Protein AF-A0A1Q6R1D1-F1 (afdb_monomer)

Organism: NCBI:txid626940

Solvent-accessible surface area (backbone atoms only — not comparable to full-atom values): 10260 Å² total; per-residue (Å²): 120,71,71,63,56,54,53,51,53,51,49,53,51,52,51,52,53,54,51,52,55,50,63,77,65,50,76,65,92,72,71,66,77,64,91,64,76,47,62,36,35,45,40,43,34,38,47,32,80,58,53,93,64,18,41,35,41,40,37,39,44,43,88,89,42,89,60,50,19,40,40,35,36,25,39,42,45,100,84,72,46,76,43,80,73,47,72,42,75,31,40,71,80,70,39,46,68,60,49,56,53,57,68,71,49,80,78,69,87,74,75,94,76,71,73,82,67,82,70,73,80,68,88,56,47,72,57,63,50,57,38,36,31,36,38,48,86,91,43,89,69,65,43,81,44,63,63,87,66,52,73,69,55,48,52,51,51,51,49,52,52,49,53,46,49,53,57,48,29,59,75,71,74,98

Nearest PDB structures (foldseek):
  6qzh-assembly1_A  TM=6.668E-01  e=4.758E-01  Homo sapiens
  5kky-assembly1_B  TM=6.667E-01  e=7.922E-01  Streptococcus pneumoniae
  2w20-assembly1_A  TM=6.610E-01  e=7.073E-01  Streptococcus pneumoniae R6
  5lg4-assembly1_C  TM=3.139E-01  e=3.719E-02  Saccharomyces cerevisiae S288C
  7ui9-assembly1_H  TM=1.866E-01  e=5.136E+00  Saccharomyces cerevisiae S288C

pLDDT: mean 72.55, std 17.27, range [36.09, 94.94]

Structure (mmCIF, N/CA/C/O backbone):
data_AF-A0A1Q6R1D1-F1
#
_entry.id   AF-A0A1Q6R1D1-F1
#
loop_
_atom_site.group_PDB
_atom_site.id
_atom_site.type_symbol
_atom_site.label_atom_id
_atom_site.label_alt_id
_atom_site.label_comp_id
_atom_site.label_asym_id
_atom_site.label_entity_id
_atom_site.label_seq_id
_atom_site.pdbx_PDB_ins_code
_atom_site.Cartn_x
_atom_site.Cartn_y
_atom_site.Cartn_z
_atom_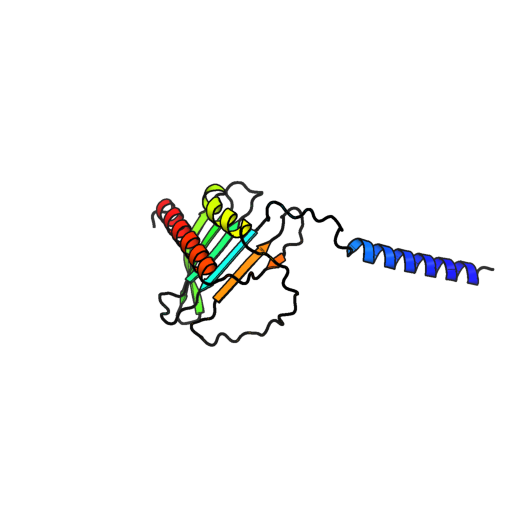site.occupancy
_atom_site.B_iso_or_equiv
_atom_site.auth_seq_id
_atom_site.auth_comp_id
_atom_site.auth_asym_id
_atom_site.auth_atom_id
_atom_site.pdbx_PDB_model_num
ATOM 1 N N . MET A 1 1 ? -36.880 -26.020 52.331 1.00 52.50 1 MET A N 1
ATOM 2 C CA . MET A 1 1 ? -36.202 -24.742 51.986 1.00 52.50 1 MET A CA 1
ATOM 3 C C . MET A 1 1 ? -35.046 -24.871 50.978 1.00 52.50 1 MET A C 1
ATOM 5 O O . MET A 1 1 ? -34.746 -23.883 50.322 1.00 52.50 1 MET A O 1
ATOM 9 N N . HIS A 1 2 ? -34.461 -26.059 50.759 1.00 57.44 2 HIS A N 1
ATOM 10 C CA . HIS A 1 2 ? -33.286 -26.266 49.885 1.00 57.44 2 HIS A CA 1
ATOM 11 C C . HIS A 1 2 ? -33.520 -26.021 48.372 1.00 57.44 2 HIS A C 1
ATOM 13 O O . HIS A 1 2 ? -32.632 -25.564 47.659 1.00 57.44 2 HIS A O 1
ATOM 19 N N . SER A 1 3 ? -34.735 -26.282 47.870 1.00 66.50 3 SER A N 1
ATOM 20 C CA . SER A 1 3 ? -35.066 -26.198 46.431 1.00 66.50 3 SER A CA 1
ATOM 21 C C . SER A 1 3 ? -35.159 -24.761 45.893 1.00 66.50 3 SER A C 1
ATOM 23 O O . SER A 1 3 ? -34.759 -24.492 44.760 1.00 66.50 3 SER A O 1
ATOM 25 N N . LYS A 1 4 ? -35.661 -23.817 46.704 1.00 69.75 4 LYS A N 1
ATOM 26 C CA . LYS A 1 4 ? -35.811 -22.410 46.294 1.00 69.75 4 LYS A CA 1
ATOM 27 C C . LYS A 1 4 ? -34.463 -21.686 46.264 1.00 69.75 4 LYS A C 1
ATOM 29 O O . LYS A 1 4 ? -34.188 -20.984 45.298 1.00 69.75 4 LYS A O 1
ATOM 34 N N . LEU A 1 5 ? -33.611 -21.924 47.265 1.00 74.88 5 LEU A N 1
ATOM 35 C CA . LEU A 1 5 ? -32.281 -21.314 47.352 1.00 74.88 5 LEU A CA 1
ATOM 36 C C . LEU A 1 5 ? -31.390 -21.744 46.174 1.00 74.88 5 LEU A C 1
ATOM 38 O O . LEU A 1 5 ? -30.790 -20.907 45.514 1.00 74.88 5 LEU A O 1
ATOM 42 N N . TRP A 1 6 ? -31.418 -23.035 45.825 1.00 75.38 6 TRP A N 1
ATOM 43 C CA . TRP A 1 6 ? -30.662 -23.590 44.698 1.00 75.38 6 TRP A CA 1
ATOM 44 C C . TRP A 1 6 ? -31.063 -23.002 43.335 1.00 75.38 6 TRP A C 1
ATOM 46 O O . TRP A 1 6 ? -30.214 -22.763 42.476 1.00 75.38 6 TRP A O 1
ATOM 56 N N . LYS A 1 7 ? -32.361 -22.737 43.127 1.00 78.12 7 LYS A N 1
ATOM 57 C CA . LYS A 1 7 ? -32.855 -22.083 41.904 1.00 78.12 7 LYS A CA 1
ATOM 58 C C . LYS A 1 7 ? -32.396 -20.626 41.814 1.00 78.12 7 LYS A C 1
ATOM 60 O O . LYS A 1 7 ? -32.005 -20.189 40.736 1.00 78.12 7 LYS A O 1
ATOM 65 N N . ILE A 1 8 ? -32.393 -19.907 42.938 1.00 82.31 8 ILE A N 1
ATOM 66 C CA . ILE A 1 8 ? -31.924 -18.517 43.011 1.00 82.31 8 ILE A CA 1
ATOM 67 C C . ILE A 1 8 ? -30.425 -18.442 42.697 1.00 82.31 8 ILE A C 1
ATOM 69 O O . ILE A 1 8 ? -30.022 -17.631 41.867 1.00 82.31 8 ILE A O 1
ATOM 73 N N . THR A 1 9 ? -29.611 -19.336 43.265 1.00 81.56 9 THR A N 1
ATOM 74 C CA . THR A 1 9 ? -28.167 -19.388 42.986 1.00 81.56 9 THR A CA 1
ATOM 75 C C . THR A 1 9 ? -27.877 -19.645 41.508 1.00 81.56 9 THR A C 1
ATOM 77 O O . THR A 1 9 ? -27.021 -18.980 40.934 1.00 81.56 9 THR A O 1
ATOM 80 N N . LYS A 1 10 ? -28.616 -20.554 40.856 1.00 82.25 10 LYS A N 1
ATOM 81 C CA . LYS A 1 10 ? -28.450 -20.819 39.417 1.00 82.25 10 LYS A CA 1
ATOM 82 C C . LYS A 1 10 ? -28.834 -19.627 38.538 1.00 82.25 10 LYS A C 1
ATOM 84 O O . LYS A 1 10 ? -28.134 -19.357 37.569 1.00 82.25 10 LYS A O 1
ATOM 89 N N . MET A 1 11 ? -29.905 -18.910 38.883 1.00 83.50 11 MET A N 1
ATOM 90 C CA . MET A 1 11 ? -30.306 -17.692 38.166 1.00 83.50 11 MET A CA 1
ATOM 91 C C . MET A 1 11 ? -29.251 -16.590 38.313 1.00 83.50 11 MET A C 1
ATOM 93 O O . MET A 1 11 ? -28.860 -15.989 37.319 1.00 83.50 11 MET A O 1
ATOM 97 N N . LEU A 1 12 ? -28.729 -16.380 39.526 1.00 82.62 12 LEU A N 1
ATOM 98 C CA . LEU A 1 12 ? -27.641 -15.431 39.783 1.00 82.62 12 LEU A CA 1
ATOM 99 C C . LEU A 1 12 ? -26.371 -15.784 39.004 1.00 82.62 12 LEU A C 1
ATOM 101 O O . LEU A 1 12 ? -25.769 -14.902 38.402 1.00 82.62 12 LEU A O 1
ATOM 105 N N . LEU A 1 13 ? -25.999 -17.067 38.955 1.00 83.50 13 LEU A N 1
ATOM 106 C CA . LEU A 1 13 ? -24.835 -17.524 38.197 1.00 83.50 13 LEU A CA 1
ATOM 107 C C . LEU A 1 13 ? -25.016 -17.296 36.687 1.00 83.50 13 LEU A C 1
ATOM 109 O O . LEU A 1 13 ? -24.094 -16.837 36.022 1.00 83.50 13 LEU A O 1
ATOM 113 N N . ALA A 1 14 ? -26.210 -17.568 36.151 1.00 79.81 14 ALA A N 1
ATOM 114 C CA . ALA A 1 14 ? -26.522 -17.341 34.741 1.00 79.81 14 ALA A CA 1
ATOM 115 C C . ALA A 1 14 ? -26.491 -15.848 34.373 1.00 79.81 14 ALA A C 1
ATOM 117 O O . ALA A 1 14 ? -25.940 -15.488 33.336 1.00 79.81 14 ALA A O 1
ATOM 118 N N . VAL A 1 15 ? -27.018 -14.974 35.238 1.00 79.75 15 VAL A N 1
ATOM 119 C CA . VAL A 1 15 ? -26.935 -13.516 35.053 1.00 79.75 15 VAL A CA 1
ATOM 120 C C . VAL A 1 15 ? -25.484 -13.038 35.129 1.00 79.75 15 VAL A C 1
ATOM 122 O O . VAL A 1 15 ? -25.084 -12.211 34.318 1.00 79.75 15 VAL A O 1
ATOM 125 N N . LEU A 1 16 ? -24.670 -13.590 36.035 1.00 76.25 16 LEU A N 1
ATOM 126 C CA . LEU A 1 16 ? -23.248 -13.252 36.137 1.00 76.25 16 LEU A CA 1
ATOM 127 C C . LEU A 1 16 ? -22.479 -13.633 34.861 1.00 76.25 16 LEU A C 1
ATOM 129 O O . LEU A 1 16 ? -21.678 -12.843 34.373 1.00 76.25 16 LEU A O 1
ATOM 133 N N . VAL A 1 17 ? -22.761 -14.812 34.294 1.00 71.81 17 VAL A N 1
ATOM 134 C CA . VAL A 1 17 ? -22.174 -15.274 33.024 1.00 71.81 17 VAL A CA 1
ATOM 135 C C . VAL A 1 17 ? -22.647 -14.416 31.845 1.00 71.81 17 VAL A C 1
ATOM 137 O O . VAL A 1 17 ? -21.851 -14.065 30.982 1.00 71.81 17 VAL A O 1
ATOM 140 N N . LEU A 1 18 ? -23.920 -14.017 31.809 1.00 65.12 18 LEU A N 1
ATOM 141 C CA . LEU A 1 18 ? -24.430 -13.104 30.776 1.00 65.12 18 LEU A CA 1
ATOM 142 C C . LEU A 1 18 ? -23.796 -11.707 30.877 1.00 65.12 18 LEU A C 1
ATOM 144 O O . LEU A 1 18 ? -23.470 -11.102 29.856 1.00 65.12 18 LEU A O 1
ATOM 148 N N . LEU A 1 19 ? -23.576 -11.209 32.097 1.00 61.75 19 LEU A N 1
ATOM 149 C CA . LEU A 1 19 ? -22.894 -9.937 32.336 1.00 61.75 19 LEU A CA 1
ATOM 150 C C . LEU A 1 19 ? -21.418 -9.998 31.919 1.00 61.75 19 LEU A C 1
ATOM 152 O O . LEU A 1 19 ? -20.937 -9.059 31.291 1.00 61.75 19 LEU A O 1
ATOM 156 N N . THR A 1 20 ? -20.701 -11.093 32.192 1.00 58.06 20 THR A N 1
ATOM 157 C CA . THR A 1 20 ? -19.287 -11.216 31.795 1.00 58.06 20 THR A CA 1
ATOM 158 C C . THR A 1 20 ? -19.099 -11.357 30.284 1.00 58.06 20 THR A C 1
ATOM 160 O O . THR A 1 20 ? -18.138 -10.808 29.747 1.00 58.06 20 THR A O 1
ATOM 163 N N . VAL A 1 21 ? -20.031 -12.004 29.574 1.00 56.62 21 VAL A N 1
ATOM 164 C CA . VAL A 1 21 ? -20.009 -12.075 28.101 1.00 56.62 21 VAL A CA 1
ATOM 165 C C . VAL A 1 21 ? -20.247 -10.696 27.473 1.00 56.62 21 VAL A C 1
ATOM 167 O O . VAL A 1 21 ? -19.553 -10.331 26.526 1.00 56.62 21 VAL A O 1
ATOM 170 N N . ASN A 1 22 ? -21.152 -9.884 28.031 1.00 50.66 22 ASN A N 1
ATOM 171 C CA . ASN A 1 22 ? -21.389 -8.526 27.531 1.00 50.66 22 ASN A CA 1
ATOM 172 C C . ASN A 1 22 ? -20.267 -7.538 27.880 1.00 50.66 22 ASN A C 1
ATOM 174 O O . ASN A 1 22 ? -20.054 -6.599 27.123 1.00 50.66 22 ASN A O 1
ATOM 178 N N . ILE A 1 23 ? -19.513 -7.745 28.964 1.00 51.00 23 ILE A N 1
ATOM 179 C CA . ILE A 1 23 ? -18.344 -6.905 29.289 1.00 51.00 23 ILE A CA 1
ATOM 180 C C . ILE A 1 23 ? -17.140 -7.256 28.392 1.00 51.00 23 ILE A C 1
ATOM 182 O O . ILE A 1 23 ? -16.354 -6.375 28.060 1.00 51.00 23 ILE A O 1
ATOM 186 N N . GLY A 1 24 ? -17.022 -8.508 27.931 1.00 40.84 24 GLY A N 1
ATOM 187 C CA . GLY A 1 24 ? -16.008 -8.920 26.947 1.00 40.84 24 GLY A CA 1
ATOM 188 C C . GLY A 1 24 ? -16.292 -8.480 25.501 1.00 40.84 24 GLY A C 1
ATOM 189 O O . GLY A 1 24 ? -15.385 -8.513 24.671 1.00 40.84 24 GLY A O 1
ATOM 190 N N . CYS A 1 25 ? -17.528 -8.062 25.203 1.00 44.78 25 CYS A N 1
ATOM 191 C CA . CYS A 1 25 ? -17.973 -7.606 23.878 1.00 44.78 25 CYS A CA 1
ATOM 192 C C . CYS A 1 25 ? -18.534 -6.176 23.858 1.00 44.78 25 CYS A C 1
ATOM 194 O O . CYS A 1 25 ? -19.012 -5.735 22.812 1.00 44.78 25 CYS A O 1
ATOM 196 N N . ALA A 1 26 ? -18.479 -5.437 24.967 1.00 40.53 26 ALA A N 1
ATOM 197 C CA . ALA A 1 26 ? -18.772 -4.014 24.943 1.00 40.53 26 ALA A CA 1
ATOM 198 C C . ALA A 1 26 ? -17.611 -3.310 24.220 1.00 40.53 26 ALA A C 1
ATOM 200 O O . ALA A 1 26 ? -16.477 -3.398 24.701 1.00 40.53 26 ALA A O 1
ATOM 201 N N . PRO A 1 27 ? -17.839 -2.624 23.081 1.00 41.34 27 PRO A N 1
ATOM 202 C CA . PRO A 1 27 ? -16.846 -1.685 22.589 1.00 41.34 27 PRO A CA 1
ATOM 203 C C . PRO A 1 27 ? -16.593 -0.702 23.728 1.00 41.34 27 PRO A C 1
ATOM 205 O O . PRO A 1 27 ? -17.536 -0.136 24.285 1.00 41.34 27 PRO A O 1
ATOM 208 N N . VAL A 1 28 ? -15.333 -0.582 24.141 1.00 40.62 28 VAL A N 1
ATOM 209 C CA . VAL A 1 28 ? -14.940 0.335 25.208 1.00 40.62 28 VAL A CA 1
ATOM 210 C C . VAL A 1 28 ? -15.416 1.713 24.765 1.00 40.62 28 VAL A C 1
ATOM 212 O O . VAL A 1 28 ? -14.954 2.249 23.758 1.00 40.62 28 VAL A O 1
ATOM 215 N N . GLN A 1 29 ? -16.427 2.239 25.451 1.00 38.66 29 GLN A N 1
ATOM 216 C CA . GLN A 1 29 ? -17.025 3.529 25.143 1.00 38.66 29 GLN A CA 1
ATOM 217 C C . GLN A 1 29 ? -16.024 4.588 25.615 1.00 38.66 29 GLN A C 1
ATOM 219 O O . GLN A 1 29 ? -16.041 5.034 26.757 1.00 38.66 29 GLN A O 1
ATOM 224 N N . GLY A 1 30 ? -15.045 4.835 24.752 1.00 40.62 30 GLY A N 1
ATOM 225 C CA . GLY A 1 30 ? -13.767 5.436 25.103 1.00 40.62 30 GLY A CA 1
ATOM 226 C C . GLY A 1 30 ? -12.615 4.970 24.211 1.00 40.62 30 GLY A C 1
ATOM 227 O O . GLY A 1 30 ? -11.468 5.155 24.604 1.00 40.62 30 GLY A O 1
ATOM 228 N N . GLU A 1 31 ? -12.873 4.368 23.037 1.00 42.62 31 GLU A N 1
ATOM 229 C CA . GLU A 1 31 ? -11.894 4.431 21.950 1.00 42.62 31 GLU A CA 1
ATOM 230 C C . GLU A 1 31 ? -11.645 5.913 21.687 1.00 42.62 31 GLU A C 1
ATOM 232 O O . GLU A 1 31 ? -12.449 6.606 21.056 1.00 42.62 31 GLU A O 1
ATOM 237 N N . ASP A 1 32 ? -10.551 6.399 22.273 1.00 41.06 32 ASP A N 1
ATOM 238 C CA . ASP A 1 32 ? -9.856 7.599 21.856 1.00 41.06 32 ASP A CA 1
ATOM 239 C C . ASP A 1 32 ? -9.997 7.647 20.340 1.00 41.06 32 ASP A C 1
ATOM 241 O O . ASP A 1 32 ? -9.657 6.668 19.663 1.00 41.06 32 ASP A O 1
ATOM 245 N N . LYS A 1 33 ? -10.571 8.728 19.797 1.00 44.59 33 LYS A N 1
ATOM 246 C CA . LYS A 1 33 ? -10.470 8.964 18.357 1.00 44.59 33 LYS A CA 1
ATOM 247 C C . LYS A 1 33 ? -8.982 8.878 18.086 1.00 44.59 33 LYS A C 1
ATOM 249 O O . LYS A 1 33 ? -8.273 9.786 18.508 1.00 44.59 33 LYS A O 1
ATOM 254 N N . MET A 1 34 ? -8.519 7.770 17.503 1.00 50.25 34 MET A N 1
ATOM 255 C CA . MET A 1 34 ? -7.104 7.551 17.254 1.00 50.25 34 MET A CA 1
ATOM 256 C C . MET A 1 34 ? -6.645 8.770 16.462 1.00 50.25 34 MET A C 1
ATOM 258 O O . MET A 1 34 ? -7.000 8.925 15.297 1.00 50.25 34 MET A O 1
ATOM 262 N N . THR A 1 35 ? -5.943 9.689 17.127 1.00 58.28 35 THR A N 1
ATOM 263 C CA . THR A 1 35 ? -5.438 10.926 16.516 1.00 58.28 35 THR A CA 1
ATOM 264 C C . THR A 1 35 ? -4.435 10.594 15.420 1.00 58.28 35 THR A C 1
ATOM 266 O O . THR A 1 35 ? -4.204 11.394 14.520 1.00 58.28 35 THR A O 1
ATOM 269 N N . HIS A 1 36 ? -3.892 9.380 15.492 1.00 71.56 36 HIS A N 1
ATOM 270 C CA . HIS A 1 36 ? -3.067 8.744 14.500 1.00 71.56 36 HIS A CA 1
ATOM 271 C C . HIS A 1 36 ? -3.505 7.286 14.327 1.00 71.56 36 HIS A C 1
ATOM 273 O O . HIS A 1 36 ? -3.577 6.519 15.288 1.00 71.56 36 HIS A O 1
ATOM 279 N N . VAL A 1 37 ? -3.812 6.908 13.095 1.00 76.38 37 VAL A N 1
ATOM 280 C CA . VAL A 1 37 ? -4.239 5.567 12.720 1.00 76.38 37 VAL A CA 1
ATOM 281 C C . VAL A 1 37 ? -3.019 4.664 12.609 1.00 76.38 37 VAL A C 1
ATOM 283 O O . VAL A 1 37 ? -2.185 4.844 11.725 1.00 76.38 37 VAL A O 1
ATOM 286 N N . GLU A 1 38 ? -2.946 3.638 13.455 1.00 81.56 38 GLU A N 1
ATOM 287 C CA . GLU A 1 38 ? -1.943 2.584 13.302 1.00 81.56 38 GLU A CA 1
ATOM 288 C C . GLU A 1 38 ? -2.349 1.614 12.177 1.00 81.56 38 GLU A C 1
ATOM 290 O O . GLU A 1 38 ? -3.454 1.054 12.175 1.00 81.56 38 GLU A O 1
ATOM 295 N N . TRP A 1 39 ? -1.446 1.387 11.218 1.00 84.88 39 TRP A N 1
ATOM 296 C CA . TRP A 1 39 ? -1.646 0.463 10.102 1.00 84.88 39 TRP A CA 1
ATOM 297 C C . TRP A 1 39 ? -0.447 -0.472 9.918 1.00 84.88 39 TRP A C 1
ATOM 299 O O . TRP A 1 39 ? 0.686 -0.176 10.285 1.00 84.88 39 TRP A O 1
ATOM 309 N N . SER A 1 40 ? -0.726 -1.647 9.356 1.00 84.12 40 SER A N 1
ATOM 310 C CA . SER A 1 40 ? 0.249 -2.740 9.195 1.00 84.12 40 SER A CA 1
ATOM 311 C C . SER A 1 40 ? 0.434 -3.179 7.750 1.00 84.12 40 SER A C 1
ATOM 313 O O . SER A 1 40 ? 1.501 -3.664 7.372 1.00 84.12 40 SER A O 1
ATOM 315 N N . THR A 1 41 ? -0.608 -3.018 6.934 1.00 88.12 41 THR A N 1
ATOM 316 C CA . THR A 1 41 ? -0.588 -3.406 5.528 1.00 88.12 41 THR A CA 1
ATOM 317 C C . THR A 1 41 ? -1.312 -2.370 4.690 1.00 88.12 41 THR A C 1
ATOM 319 O O . THR A 1 41 ? -2.444 -2.005 5.010 1.00 88.12 41 THR A O 1
ATOM 322 N N . PHE A 1 42 ? -0.699 -1.982 3.577 1.00 90.44 42 PHE A N 1
ATOM 323 C CA . PHE A 1 42 ? -1.343 -1.251 2.494 1.00 90.44 42 PHE A CA 1
ATOM 324 C C . PHE A 1 42 ? -1.304 -2.102 1.228 1.00 90.44 42 PHE A C 1
ATOM 326 O O . PHE A 1 42 ? -0.240 -2.559 0.804 1.00 90.44 42 PHE A O 1
ATOM 333 N N . TYR A 1 43 ? -2.468 -2.323 0.627 1.00 90.00 43 TYR A N 1
ATOM 334 C CA . TYR A 1 43 ? -2.613 -3.114 -0.585 1.00 90.00 43 TYR A CA 1
ATOM 335 C C . TYR A 1 43 ? -3.329 -2.311 -1.660 1.00 90.00 43 TYR A C 1
ATOM 337 O O . TYR A 1 43 ? -4.443 -1.821 -1.447 1.00 90.00 43 TYR A O 1
ATOM 345 N N . MET A 1 44 ? -2.730 -2.269 -2.848 1.00 87.88 44 MET A N 1
ATOM 346 C CA . MET A 1 44 ? -3.350 -1.696 -4.034 1.00 87.88 44 MET A CA 1
ATOM 347 C C . MET A 1 44 ? -3.092 -2.580 -5.251 1.00 87.88 44 MET A C 1
ATOM 349 O O . MET A 1 44 ? -1.948 -2.830 -5.623 1.00 87.88 44 MET A O 1
ATOM 353 N N . SER A 1 45 ? -4.159 -3.008 -5.916 1.00 84.88 45 SER A N 1
ATOM 354 C CA . SER A 1 45 ? -4.112 -3.622 -7.237 1.00 84.88 45 SER A CA 1
ATOM 355 C C . SER A 1 45 ? -4.931 -2.811 -8.228 1.00 84.88 45 SER A C 1
ATOM 357 O O . SER A 1 45 ? -6.053 -2.374 -7.952 1.00 84.88 45 SER A O 1
ATOM 359 N N . ARG A 1 46 ? -4.354 -2.604 -9.408 1.00 77.25 46 ARG A N 1
ATOM 360 C CA . ARG A 1 46 ? -5.007 -1.937 -10.528 1.00 77.25 46 ARG A CA 1
ATOM 361 C C . ARG A 1 46 ? -4.927 -2.863 -11.725 1.00 77.25 46 ARG A C 1
ATOM 363 O O . ARG A 1 46 ? -3.844 -3.062 -12.268 1.00 77.25 46 ARG A O 1
ATOM 370 N N . ASN A 1 47 ? -6.073 -3.401 -12.129 1.00 73.88 47 ASN A N 1
ATOM 371 C CA . ASN A 1 47 ? -6.206 -3.994 -13.451 1.00 73.88 47 ASN A CA 1
ATOM 372 C C . ASN A 1 47 ? -6.411 -2.879 -14.483 1.00 73.88 47 ASN A C 1
ATOM 374 O O . ASN A 1 47 ? -6.908 -1.796 -14.162 1.00 73.88 47 ASN A O 1
ATOM 378 N N . HIS A 1 48 ? -5.992 -3.138 -15.714 1.00 66.81 48 HIS A N 1
ATOM 379 C CA . HIS A 1 48 ? -6.102 -2.207 -16.826 1.00 66.81 48 HIS A CA 1
ATOM 380 C C . HIS A 1 48 ? -6.400 -2.976 -18.122 1.00 66.81 48 HIS A C 1
ATOM 382 O 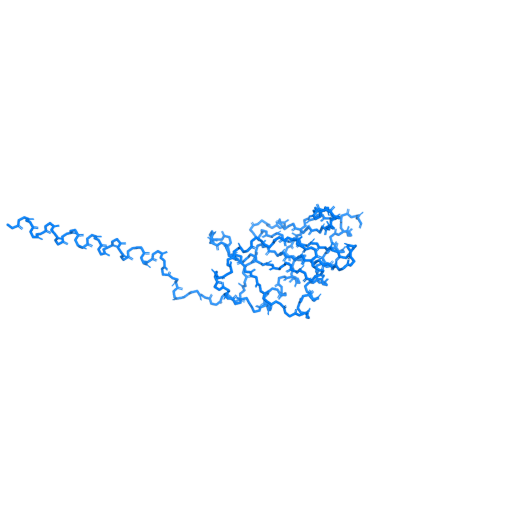O . HIS A 1 48 ? -6.077 -4.160 -18.222 1.00 66.81 48 HIS A O 1
ATOM 388 N N . GLN A 1 49 ? -6.986 -2.309 -19.127 1.00 60.91 49 GLN A N 1
ATOM 389 C CA . GLN A 1 49 ? -7.238 -2.907 -20.452 1.00 60.91 49 GLN A CA 1
ATOM 390 C C . GLN A 1 49 ? -5.923 -3.379 -21.089 1.00 60.91 49 GLN A C 1
ATOM 392 O O . GLN A 1 49 ? -5.784 -4.522 -21.519 1.00 60.91 49 GLN A O 1
ATOM 397 N N . PHE A 1 50 ? -4.917 -2.505 -21.076 1.00 63.09 50 PHE A N 1
ATOM 398 C CA . PHE A 1 50 ? -3.533 -2.868 -21.370 1.00 63.09 50 PHE A CA 1
ATOM 399 C C . PHE A 1 50 ? -2.919 -3.659 -20.214 1.00 63.09 50 PHE A C 1
ATOM 401 O O . PHE A 1 50 ? -2.605 -3.093 -19.169 1.00 63.09 50 PHE A O 1
ATOM 408 N N . ARG A 1 51 ? -2.701 -4.962 -20.429 1.00 62.59 51 ARG A N 1
ATOM 409 C CA . ARG A 1 51 ? -2.138 -5.883 -19.425 1.00 62.59 51 ARG A CA 1
ATOM 410 C C . ARG A 1 51 ? -0.775 -5.451 -18.894 1.00 62.59 51 ARG A C 1
ATOM 412 O O . ARG A 1 51 ? -0.484 -5.698 -17.735 1.00 62.59 51 ARG A O 1
ATOM 419 N N . THR A 1 52 ? 0.031 -4.771 -19.711 1.00 61.28 52 THR A N 1
ATOM 420 C CA . THR A 1 52 ? 1.317 -4.177 -19.306 1.00 61.28 52 THR A CA 1
ATOM 421 C C . THR A 1 52 ? 1.177 -3.145 -18.189 1.00 61.28 52 THR A C 1
ATOM 423 O O . THR A 1 52 ? 2.155 -2.860 -17.514 1.00 61.28 52 THR A O 1
ATOM 426 N N . LEU A 1 53 ? -0.029 -2.613 -17.978 1.00 66.31 53 LEU A N 1
ATOM 427 C CA . LEU A 1 53 ? -0.348 -1.626 -16.953 1.00 66.31 53 LEU A CA 1
ATOM 428 C C . LEU A 1 53 ? -1.045 -2.239 -15.724 1.00 66.31 53 LEU A C 1
ATOM 430 O O . LEU A 1 53 ? -1.502 -1.499 -14.850 1.00 66.31 53 LEU A O 1
ATOM 434 N N . CYS A 1 54 ? -1.142 -3.573 -15.655 1.00 73.75 54 CYS A N 1
ATOM 435 C CA . CYS A 1 54 ? -1.651 -4.282 -14.487 1.00 73.75 54 CYS A CA 1
ATOM 436 C C . CYS A 1 54 ? -0.554 -4.418 -13.429 1.00 73.75 54 CYS A C 1
ATOM 438 O O . CYS A 1 54 ? 0.392 -5.194 -13.594 1.00 73.75 54 CYS A O 1
ATOM 440 N N . TYR A 1 55 ? -0.714 -3.702 -12.319 1.00 80.12 55 TYR A N 1
ATOM 441 C CA . TYR A 1 55 ? 0.249 -3.709 -11.222 1.00 80.12 55 TYR A CA 1
ATOM 442 C C . TYR A 1 55 ? -0.421 -3.977 -9.886 1.00 80.12 55 TYR A C 1
ATOM 444 O O . TYR A 1 55 ? -1.586 -3.634 -9.651 1.00 80.12 55 TYR A O 1
ATOM 452 N N . ARG A 1 56 ? 0.369 -4.557 -8.988 1.00 87.12 56 ARG A N 1
ATOM 453 C CA . ARG A 1 56 ? 0.021 -4.737 -7.587 1.00 87.12 56 ARG A CA 1
ATOM 454 C C . ARG A 1 56 ? 1.157 -4.236 -6.713 1.00 87.12 56 ARG A C 1
ATOM 456 O O . ARG A 1 56 ? 2.311 -4.594 -6.928 1.00 87.12 56 ARG A O 1
ATOM 463 N N . PHE A 1 57 ? 0.793 -3.463 -5.705 1.00 90.00 57 PHE A N 1
ATOM 464 C CA . PHE A 1 57 ? 1.684 -2.975 -4.672 1.00 90.00 57 PHE A CA 1
ATOM 465 C C . PHE A 1 57 ? 1.227 -3.512 -3.323 1.00 90.00 57 PHE A C 1
ATOM 467 O O . PHE A 1 57 ? 0.041 -3.449 -2.986 1.00 90.00 57 PHE A O 1
ATOM 474 N N . GLU A 1 58 ? 2.179 -4.031 -2.561 1.00 91.12 58 GLU A N 1
ATOM 475 C CA . GLU A 1 58 ? 1.970 -4.509 -1.203 1.00 91.12 58 GLU A CA 1
ATOM 476 C C . GLU A 1 58 ? 3.027 -3.882 -0.299 1.00 91.12 58 GLU A C 1
ATOM 478 O O . GLU A 1 58 ? 4.226 -4.032 -0.530 1.00 91.12 58 GLU A O 1
ATOM 483 N N . VAL A 1 59 ? 2.578 -3.171 0.730 1.00 90.94 59 VAL A N 1
ATOM 484 C CA . VAL A 1 59 ? 3.437 -2.653 1.795 1.00 90.94 59 VAL A CA 1
ATOM 485 C C . VAL A 1 59 ? 3.039 -3.349 3.075 1.00 90.94 59 VAL A C 1
ATOM 487 O O . VAL A 1 59 ? 1.876 -3.292 3.462 1.00 90.94 59 VAL A O 1
ATOM 490 N N . ASN A 1 60 ? 3.993 -4.001 3.722 1.00 88.50 60 ASN A N 1
ATOM 491 C CA . ASN A 1 60 ? 3.822 -4.608 5.034 1.00 88.50 60 ASN A CA 1
ATOM 492 C C . ASN A 1 60 ? 4.811 -3.949 5.983 1.00 88.50 60 ASN A C 1
ATOM 494 O O . ASN A 1 60 ? 5.997 -3.910 5.674 1.00 88.50 60 ASN A O 1
ATOM 498 N N . TYR A 1 61 ? 4.346 -3.423 7.107 1.00 82.31 61 TYR A N 1
ATOM 499 C CA . TYR A 1 61 ? 5.169 -2.635 8.015 1.00 82.31 61 TYR A CA 1
ATOM 500 C C . TYR A 1 61 ? 4.997 -3.097 9.458 1.00 82.31 61 TYR A C 1
ATOM 502 O O . TYR A 1 61 ? 3.875 -3.124 9.965 1.00 82.31 61 TYR A O 1
ATOM 510 N N . ASP A 1 62 ? 6.107 -3.463 10.103 1.00 73.81 62 ASP A N 1
ATOM 511 C CA . ASP A 1 62 ? 6.174 -3.747 11.538 1.00 73.81 62 ASP A CA 1
ATOM 512 C C . ASP A 1 62 ? 6.825 -2.557 12.276 1.00 73.81 62 ASP A C 1
ATOM 514 O O . ASP A 1 62 ? 8.048 -2.412 12.229 1.00 73.81 62 ASP A O 1
ATOM 518 N N . PRO A 1 63 ? 6.044 -1.698 12.958 1.00 59.72 63 PRO A N 1
ATOM 519 C CA . PRO A 1 63 ? 6.572 -0.544 13.683 1.00 59.72 63 PRO A CA 1
ATOM 520 C C . PRO A 1 63 ? 7.362 -0.917 14.948 1.00 59.72 63 PRO A C 1
ATOM 522 O O . PRO A 1 63 ? 8.078 -0.074 15.476 1.00 59.72 63 PRO A O 1
ATOM 525 N N . PHE A 1 64 ? 7.259 -2.158 15.451 1.00 59.06 64 PHE A N 1
ATOM 526 C CA . PHE A 1 64 ? 7.953 -2.603 16.673 1.00 59.06 64 PHE A CA 1
ATOM 527 C C . PHE A 1 64 ? 9.342 -3.179 16.402 1.00 59.06 64 PHE A C 1
ATOM 529 O O . PHE A 1 64 ? 10.110 -3.433 17.331 1.00 59.06 64 PHE A O 1
ATOM 536 N N . LYS A 1 65 ? 9.669 -3.393 15.130 1.00 64.69 65 LYS A N 1
ATOM 537 C CA . LYS A 1 65 ? 11.003 -3.762 14.684 1.00 64.69 65 LYS A CA 1
ATOM 538 C C . LYS A 1 65 ? 11.497 -2.641 13.793 1.00 64.69 65 LYS A C 1
ATOM 540 O O . LYS A 1 65 ? 11.171 -2.616 12.606 1.00 64.69 65 LYS A O 1
ATOM 545 N N . GLU A 1 66 ? 12.262 -1.717 14.371 1.00 51.06 66 GLU A N 1
ATOM 546 C CA . GLU A 1 66 ? 12.897 -0.636 13.613 1.00 51.06 66 GLU A CA 1
ATOM 547 C C . GLU A 1 66 ? 13.508 -1.197 12.315 1.00 51.06 66 GLU A C 1
ATOM 549 O O . GLU A 1 66 ? 14.325 -2.121 12.328 1.00 51.06 66 GLU A O 1
ATOM 554 N N . GLY A 1 67 ? 13.026 -0.698 11.172 1.00 55.47 67 GLY A N 1
ATOM 555 C CA . GLY A 1 67 ? 13.512 -1.095 9.848 1.00 55.47 67 GLY A CA 1
ATOM 556 C C . GLY A 1 67 ? 12.991 -2.420 9.265 1.00 55.47 67 GLY A C 1
ATOM 557 O O . GLY A 1 67 ? 13.603 -2.920 8.320 1.00 55.47 67 GLY A O 1
ATOM 558 N N . GLN A 1 68 ? 11.890 -3.009 9.758 1.00 70.81 68 GLN A N 1
ATOM 559 C CA . GLN A 1 68 ? 11.279 -4.214 9.154 1.00 70.81 68 GLN A CA 1
ATOM 560 C C . GLN A 1 68 ? 9.945 -3.945 8.448 1.00 70.81 68 GLN A C 1
ATOM 562 O O . GLN A 1 68 ? 8.949 -4.635 8.665 1.00 70.81 68 GLN A O 1
ATOM 567 N N . GLY A 1 69 ? 9.924 -2.968 7.544 1.00 85.25 69 GLY A N 1
ATOM 568 C CA . GLY A 1 69 ? 8.912 -2.919 6.497 1.00 85.25 69 GLY A CA 1
ATOM 569 C C . GLY A 1 69 ? 9.374 -3.658 5.243 1.00 85.25 69 GLY A C 1
ATOM 570 O O . GLY A 1 69 ? 10.565 -3.723 4.953 1.00 85.25 69 GLY A O 1
ATOM 571 N N . THR A 1 70 ? 8.443 -4.211 4.475 1.00 90.31 70 THR A N 1
ATOM 572 C CA . THR A 1 70 ? 8.678 -4.733 3.127 1.00 90.31 70 THR A CA 1
ATOM 573 C C . THR A 1 70 ? 7.731 -4.050 2.159 1.00 90.31 70 THR A C 1
ATOM 575 O O . THR A 1 70 ? 6.512 -4.106 2.324 1.00 90.31 70 THR A O 1
ATOM 578 N N . PHE A 1 71 ? 8.296 -3.441 1.126 1.00 91.94 71 PHE A N 1
ATOM 579 C CA . PHE A 1 71 ? 7.566 -2.997 -0.050 1.00 91.94 71 PHE A CA 1
ATOM 580 C C . PHE A 1 71 ? 7.735 -4.042 -1.148 1.00 91.94 71 PHE A C 1
ATOM 582 O O . PHE A 1 71 ? 8.840 -4.528 -1.375 1.00 91.94 71 PHE A O 1
ATOM 589 N N . SER A 1 72 ? 6.656 -4.407 -1.830 1.00 90.31 72 SER A N 1
ATOM 590 C CA . SER A 1 72 ? 6.676 -5.329 -2.963 1.00 90.31 72 SER A CA 1
ATOM 591 C C . SER A 1 72 ? 5.819 -4.807 -4.108 1.00 90.31 72 SER A C 1
ATOM 593 O O . SER A 1 72 ? 4.696 -4.347 -3.915 1.00 90.31 72 SER A O 1
ATOM 595 N N . CYS A 1 73 ? 6.371 -4.893 -5.313 1.00 89.44 73 CYS A N 1
ATOM 596 C CA . CYS A 1 73 ? 5.734 -4.519 -6.564 1.00 89.44 73 CYS A CA 1
ATOM 597 C C . CYS A 1 73 ? 5.672 -5.748 -7.466 1.00 89.44 73 CYS A C 1
ATOM 599 O O . CYS A 1 73 ? 6.682 -6.425 -7.678 1.00 89.44 73 CYS A O 1
ATOM 601 N N . PHE A 1 74 ? 4.491 -6.025 -8.005 1.00 87.12 74 PHE A N 1
ATOM 602 C CA . PHE A 1 74 ? 4.238 -7.157 -8.880 1.00 87.12 74 PHE A CA 1
ATOM 603 C C . PHE A 1 74 ? 3.627 -6.689 -10.194 1.00 87.12 74 PHE A C 1
ATOM 605 O O . PHE A 1 74 ? 2.754 -5.818 -10.226 1.00 87.12 74 PHE A O 1
ATOM 612 N N . PHE A 1 75 ? 4.038 -7.354 -11.263 1.00 83.12 75 PHE A N 1
ATOM 613 C CA . PHE A 1 75 ? 3.299 -7.406 -12.509 1.00 83.12 75 PHE A CA 1
ATOM 614 C C . PHE A 1 75 ? 2.273 -8.539 -12.436 1.00 83.12 75 PHE A C 1
AT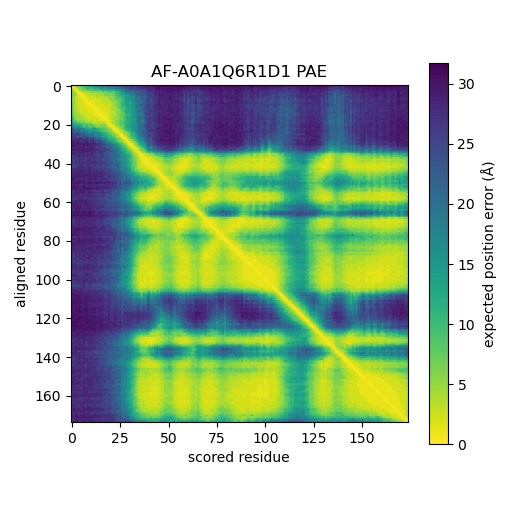OM 616 O O . PHE A 1 75 ? 2.565 -9.591 -11.869 1.00 83.12 75 PHE A O 1
ATOM 623 N N . VAL A 1 76 ? 1.084 -8.358 -13.009 1.00 76.94 76 VAL A N 1
ATOM 624 C CA . VAL A 1 76 ? 0.101 -9.447 -13.115 1.00 76.94 76 VAL A CA 1
ATOM 625 C C . VAL A 1 76 ? 0.163 -10.037 -14.520 1.00 76.94 76 VAL A C 1
ATOM 627 O O . VAL A 1 76 ? -0.132 -9.355 -15.500 1.00 76.94 76 VAL A O 1
ATOM 630 N N . ASP A 1 77 ? 0.562 -11.306 -14.620 1.00 71.06 77 ASP A N 1
ATOM 631 C CA . ASP A 1 77 ? 0.744 -11.992 -15.895 1.00 71.06 77 ASP A CA 1
ATOM 632 C C . ASP A 1 77 ? -0.581 -12.285 -16.615 1.00 71.06 77 ASP A C 1
ATOM 634 O O . ASP A 1 77 ? -1.690 -12.065 -16.118 1.00 71.06 77 ASP A O 1
ATOM 638 N N . LYS A 1 78 ? -0.465 -12.843 -17.825 1.00 68.19 78 LYS A N 1
ATOM 639 C CA . LYS A 1 78 ? -1.620 -13.166 -18.668 1.00 68.19 78 LYS A CA 1
ATOM 640 C C . LYS A 1 78 ? -2.581 -14.207 -18.076 1.00 68.19 78 LYS A C 1
ATOM 642 O O . LYS A 1 78 ? -3.705 -14.298 -18.563 1.00 68.19 78 LYS A O 1
ATOM 647 N N . ASN A 1 79 ? -2.132 -14.966 -17.082 1.00 72.56 79 ASN A N 1
ATOM 648 C CA . ASN A 1 79 ? -2.875 -15.998 -16.369 1.00 72.56 79 ASN A CA 1
ATOM 649 C C . ASN A 1 79 ? -3.349 -15.508 -14.985 1.00 72.56 79 ASN A C 1
ATOM 651 O O . ASN A 1 79 ? -3.833 -16.314 -14.194 1.00 72.56 79 ASN A O 1
ATOM 655 N N . GLY A 1 80 ? -3.173 -14.220 -14.659 1.00 67.75 80 GLY A N 1
ATOM 656 C CA . GLY A 1 80 ? -3.512 -13.661 -13.349 1.00 67.75 80 GLY A CA 1
ATOM 657 C C . GLY A 1 80 ? -2.498 -13.972 -12.243 1.00 67.75 80 GLY A C 1
ATOM 658 O O . GLY A 1 80 ? -2.783 -13.726 -11.071 1.00 67.75 80 GLY A O 1
ATOM 659 N N . LYS A 1 81 ? -1.318 -14.507 -12.578 1.00 76.44 81 LYS A N 1
ATOM 660 C CA . LYS A 1 81 ? -0.248 -14.780 -11.613 1.00 76.44 81 LYS A CA 1
ATOM 661 C C . LYS A 1 81 ? 0.531 -13.505 -11.314 1.00 76.44 81 LYS A C 1
ATOM 663 O O . LYS A 1 81 ? 0.853 -12.737 -12.215 1.00 76.44 81 LYS A O 1
ATOM 668 N N . ASN A 1 82 ? 0.880 -13.303 -10.047 1.00 80.69 82 ASN A N 1
ATOM 669 C CA . ASN A 1 82 ? 1.748 -12.197 -9.657 1.00 80.69 82 ASN A CA 1
ATOM 670 C C . ASN A 1 82 ? 3.208 -12.560 -9.942 1.00 80.69 82 ASN A C 1
ATOM 672 O O . ASN A 1 82 ? 3.752 -13.482 -9.336 1.00 80.69 82 ASN A O 1
ATOM 676 N N . CYS A 1 83 ? 3.846 -11.807 -10.825 1.00 81.94 83 CYS A N 1
ATOM 677 C CA . CYS A 1 83 ? 5.278 -11.846 -11.073 1.00 81.94 83 CYS A CA 1
ATOM 678 C C . CYS A 1 83 ? 5.939 -10.735 -10.256 1.00 81.94 83 CYS A C 1
ATOM 680 O O . CYS A 1 83 ? 5.697 -9.555 -10.508 1.00 81.94 83 CYS A O 1
ATOM 682 N N . LEU A 1 84 ? 6.747 -11.103 -9.262 1.00 85.25 84 LEU A N 1
ATOM 683 C CA . LEU A 1 84 ? 7.468 -10.135 -8.438 1.00 85.25 84 LEU A CA 1
ATOM 684 C C . LEU A 1 84 ? 8.457 -9.345 -9.306 1.00 85.25 84 LEU A C 1
ATOM 686 O O . LEU A 1 84 ? 9.353 -9.932 -9.904 1.00 85.25 84 LEU A O 1
ATOM 690 N N . LEU A 1 85 ? 8.293 -8.023 -9.358 1.00 83.38 85 LEU A N 1
ATOM 691 C CA . LEU A 1 85 ? 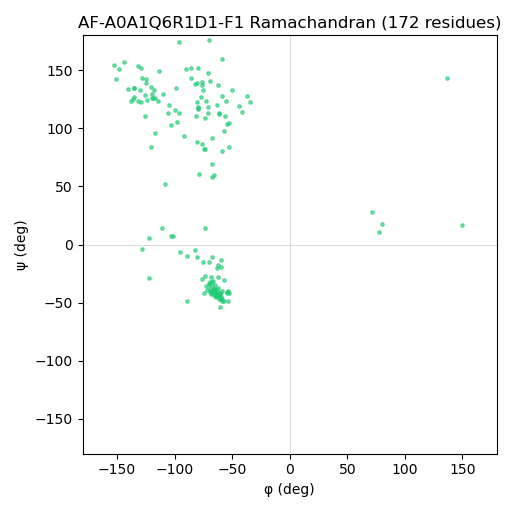9.220 -7.110 -10.033 1.00 83.38 85 LEU A CA 1
ATOM 692 C C . LEU A 1 85 ? 10.310 -6.648 -9.071 1.00 83.38 85 LEU A C 1
ATOM 694 O O . LEU A 1 85 ? 11.497 -6.690 -9.379 1.00 83.38 85 LEU A O 1
ATOM 698 N N . SER A 1 86 ? 9.899 -6.214 -7.882 1.00 84.88 86 SER A N 1
ATOM 699 C CA . SER A 1 86 ? 10.819 -5.753 -6.852 1.00 84.88 86 SER A CA 1
ATOM 700 C C . SER A 1 86 ? 10.234 -6.007 -5.476 1.00 84.88 86 SER A C 1
ATOM 702 O O . SER A 1 86 ? 9.031 -5.859 -5.268 1.00 84.88 86 SER A O 1
ATOM 704 N N . SER A 1 87 ? 11.100 -6.382 -4.545 1.00 88.38 87 SER A N 1
ATOM 705 C CA . SER A 1 87 ? 10.820 -6.417 -3.118 1.00 88.38 87 SER A CA 1
ATOM 706 C C . SER A 1 87 ? 12.021 -5.809 -2.415 1.00 88.38 87 SER A C 1
ATOM 708 O O . SER A 1 87 ? 13.156 -6.106 -2.794 1.00 88.38 87 SER A O 1
ATOM 710 N N . ALA A 1 88 ? 11.773 -4.933 -1.452 1.00 89.38 88 ALA A N 1
ATOM 711 C CA . ALA A 1 88 ? 12.818 -4.235 -0.726 1.00 89.38 88 ALA A CA 1
ATOM 712 C C . ALA A 1 88 ? 12.376 -3.958 0.705 1.00 89.38 88 ALA A C 1
ATOM 714 O O . ALA A 1 88 ? 11.184 -3.766 0.982 1.00 89.38 88 ALA A O 1
ATOM 715 N N . LYS A 1 89 ? 13.357 -3.896 1.606 1.00 89.62 89 LYS A N 1
ATOM 716 C CA . LYS A 1 89 ? 13.112 -3.409 2.960 1.00 89.62 89 LYS A CA 1
ATOM 717 C C . LYS A 1 89 ? 12.834 -1.911 2.919 1.00 89.62 89 LYS A C 1
ATOM 719 O O . LYS A 1 89 ? 13.475 -1.173 2.173 1.00 89.62 89 LYS A O 1
ATOM 724 N N . VAL A 1 90 ? 11.885 -1.477 3.734 1.00 88.75 90 VAL A N 1
ATOM 725 C CA . VAL A 1 90 ? 11.509 -0.071 3.890 1.00 88.75 90 VAL A CA 1
ATOM 726 C C . VAL A 1 90 ? 11.523 0.305 5.362 1.00 88.75 90 VAL A C 1
ATOM 728 O O . VAL A 1 90 ? 11.180 -0.505 6.227 1.00 88.75 90 VAL A O 1
ATOM 731 N N . THR A 1 91 ? 11.957 1.529 5.638 1.00 88.00 91 THR A N 1
ATOM 732 C CA . THR A 1 91 ? 11.976 2.111 6.983 1.00 88.00 91 THR A CA 1
ATOM 733 C C . THR A 1 91 ? 10.735 2.972 7.232 1.00 88.00 91 THR A C 1
ATOM 735 O O . THR A 1 91 ? 9.945 3.218 6.319 1.00 88.00 91 THR A O 1
ATOM 738 N N . SER A 1 92 ? 10.563 3.465 8.459 1.00 84.88 92 SER A N 1
ATOM 739 C CA . SER A 1 92 ? 9.568 4.497 8.788 1.00 84.88 92 SER A CA 1
ATOM 740 C C . SER A 1 92 ? 9.697 5.723 7.881 1.00 84.88 92 SER A C 1
ATOM 742 O O . SER A 1 92 ? 8.701 6.229 7.375 1.00 84.88 92 SER A O 1
ATOM 744 N N . GLU A 1 93 ? 10.926 6.162 7.603 1.00 88.50 93 GLU A N 1
ATOM 745 C CA . GLU A 1 93 ? 11.201 7.340 6.770 1.00 88.50 93 GLU A CA 1
ATOM 746 C C . GLU A 1 93 ? 10.844 7.093 5.300 1.00 88.50 93 GLU A C 1
ATOM 748 O O . GLU A 1 93 ? 10.449 8.012 4.585 1.00 88.50 93 GLU A O 1
ATOM 753 N N . ASP A 1 94 ? 10.979 5.854 4.822 1.00 90.12 94 ASP A N 1
ATOM 754 C CA . ASP A 1 94 ? 10.510 5.472 3.489 1.00 90.12 94 ASP A CA 1
ATOM 755 C C . ASP A 1 94 ? 8.983 5.507 3.382 1.00 90.12 94 ASP A C 1
ATOM 757 O O . ASP A 1 94 ? 8.453 5.805 2.312 1.00 90.12 94 ASP A O 1
ATOM 761 N N . LEU A 1 95 ? 8.287 5.207 4.480 1.00 91.38 95 LEU A N 1
ATOM 762 C CA . LEU A 1 95 ? 6.833 5.093 4.527 1.00 91.38 95 LEU A CA 1
ATOM 763 C C . LEU A 1 95 ? 6.118 6.369 4.972 1.00 91.38 95 LEU A C 1
ATOM 765 O O . LEU A 1 95 ? 4.898 6.413 4.863 1.00 91.38 95 LEU A O 1
ATOM 769 N N . ALA A 1 96 ? 6.837 7.409 5.400 1.00 90.94 96 ALA A N 1
ATOM 770 C CA . ALA A 1 96 ? 6.256 8.640 5.939 1.00 90.94 96 ALA A CA 1
ATOM 771 C C . ALA A 1 96 ? 5.221 9.300 5.006 1.00 90.94 96 ALA A C 1
ATOM 773 O O . ALA A 1 96 ? 4.178 9.760 5.462 1.00 90.94 96 ALA A O 1
ATOM 774 N N . GLU A 1 97 ? 5.468 9.314 3.692 1.00 94.62 97 GLU A N 1
ATOM 775 C CA . GLU A 1 97 ? 4.520 9.881 2.720 1.00 94.62 97 GLU A CA 1
ATOM 776 C C . GLU A 1 97 ? 3.247 9.027 2.587 1.00 94.62 97 GLU A C 1
ATOM 778 O O . GLU A 1 97 ? 2.137 9.556 2.507 1.00 94.62 97 GLU A O 1
ATOM 783 N N . LEU A 1 98 ? 3.401 7.698 2.582 1.00 93.31 98 LEU A N 1
ATOM 784 C CA . LEU A 1 98 ? 2.274 6.768 2.520 1.00 93.31 98 LEU A CA 1
ATOM 785 C C . LEU A 1 98 ? 1.455 6.814 3.810 1.00 93.31 98 LEU A C 1
ATOM 787 O O . LEU A 1 98 ? 0.229 6.794 3.754 1.00 93.31 98 LEU A O 1
ATOM 791 N N . ASP A 1 99 ? 2.132 6.901 4.950 1.00 90.94 99 ASP A N 1
ATOM 792 C CA . ASP A 1 99 ? 1.501 7.058 6.249 1.00 90.94 99 ASP A CA 1
ATOM 793 C C . ASP A 1 99 ? 0.675 8.348 6.304 1.00 90.94 99 ASP A C 1
ATOM 795 O O . ASP A 1 99 ? -0.533 8.273 6.512 1.00 90.94 99 ASP A O 1
ATOM 799 N N . ALA A 1 100 ? 1.271 9.503 5.985 1.00 92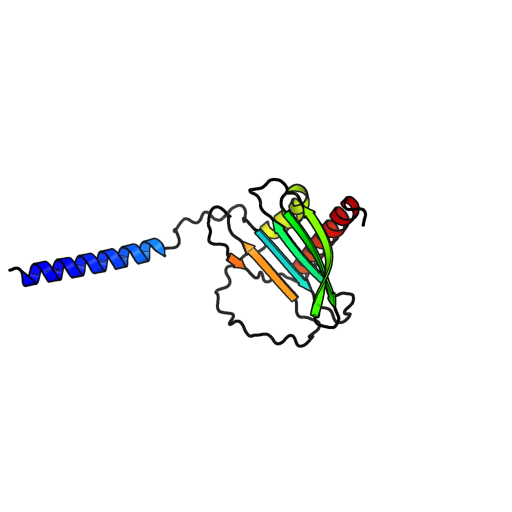.31 100 ALA A N 1
ATOM 800 C CA . ALA A 1 100 ? 0.563 10.783 5.943 1.00 92.31 100 ALA A CA 1
ATOM 801 C C . ALA A 1 100 ? -0.677 10.735 5.033 1.00 92.31 100 ALA A C 1
ATOM 803 O O . ALA A 1 100 ? -1.740 11.232 5.401 1.00 92.31 100 ALA A O 1
ATOM 804 N N . PH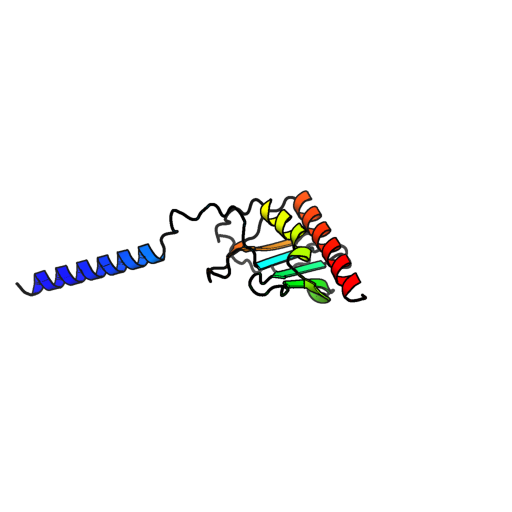E A 1 101 ? -0.576 10.074 3.874 1.00 93.12 101 PHE A N 1
ATOM 805 C CA . PHE A 1 101 ? -1.729 9.849 3.005 1.00 93.12 101 PHE A CA 1
ATOM 806 C C . PHE A 1 101 ? -2.831 9.027 3.685 1.00 93.12 101 PHE A C 1
ATOM 808 O O . PHE A 1 101 ? -3.999 9.385 3.567 1.00 93.12 101 PHE A O 1
ATOM 815 N N . ILE A 1 102 ? -2.488 7.945 4.393 1.00 90.38 102 ILE A N 1
ATOM 816 C CA . ILE A 1 102 ? -3.458 7.102 5.111 1.00 90.38 102 ILE A CA 1
ATOM 817 C C . ILE A 1 102 ? -4.149 7.889 6.229 1.00 90.38 102 ILE A C 1
ATOM 819 O O . ILE A 1 102 ? -5.359 7.731 6.398 1.00 90.38 102 ILE A O 1
ATOM 823 N N . GLN A 1 103 ? -3.423 8.763 6.934 1.00 88.19 103 GLN A N 1
ATOM 824 C CA . GLN A 1 103 ? -3.989 9.615 7.986 1.00 88.19 103 GLN A CA 1
ATOM 825 C C . GLN A 1 103 ? -5.054 10.596 7.454 1.00 88.19 103 GLN A C 1
ATOM 827 O O . GLN A 1 103 ? -5.972 10.963 8.182 1.00 88.19 103 GLN A O 1
ATOM 832 N N . GLU A 1 104 ? -4.976 10.996 6.178 1.00 89.62 104 GLU A N 1
ATOM 833 C CA . GLU A 1 104 ? -5.971 11.861 5.520 1.00 89.62 104 GLU A CA 1
ATOM 834 C C . GLU A 1 104 ? -7.221 11.100 5.038 1.00 89.62 104 GLU A C 1
ATOM 836 O O . GLU A 1 104 ? -8.200 11.717 4.601 1.00 89.62 104 GLU A O 1
ATOM 841 N N . LEU A 1 105 ? -7.204 9.763 5.040 1.00 86.25 105 LEU A N 1
ATOM 842 C CA . LEU A 1 105 ? -8.295 8.988 4.462 1.00 86.25 105 LEU A CA 1
ATOM 843 C C . LEU A 1 105 ? -9.527 8.971 5.376 1.00 86.25 105 LEU A C 1
ATOM 845 O O . LEU A 1 105 ? -9.410 8.763 6.584 1.00 86.25 105 LEU A O 1
ATOM 849 N N . PRO A 1 106 ? -10.744 9.070 4.809 1.00 78.50 106 PRO A N 1
ATOM 850 C CA . PRO A 1 106 ? -11.967 8.800 5.550 1.00 78.50 106 PRO A CA 1
ATOM 851 C C . PRO A 1 106 ? -12.093 7.286 5.770 1.00 78.50 106 PRO A C 1
ATOM 853 O O . PRO A 1 106 ? -12.765 6.573 5.020 1.00 78.50 106 PRO A O 1
ATOM 856 N N . LEU A 1 107 ? -11.406 6.776 6.791 1.00 74.38 107 LEU A N 1
ATOM 857 C CA . LEU A 1 107 ? -11.412 5.368 7.186 1.00 74.38 107 LEU A CA 1
ATOM 858 C C . LEU A 1 107 ? -12.690 5.043 7.976 1.00 74.38 107 LEU A C 1
ATOM 860 O O . LEU A 1 107 ? -12.646 4.680 9.146 1.00 74.38 107 LEU A O 1
ATOM 864 N N . ALA A 1 108 ? -13.851 5.219 7.344 1.00 62.91 108 ALA A N 1
ATOM 865 C CA . ALA A 1 108 ? -15.131 4.867 7.945 1.00 62.91 108 ALA A CA 1
ATOM 866 C C . ALA A 1 108 ? -15.297 3.342 8.038 1.00 62.91 108 ALA A C 1
ATOM 868 O O . ALA A 1 108 ? -14.847 2.580 7.174 1.00 62.91 108 ALA A O 1
ATOM 869 N N . GLU A 1 109 ? -15.992 2.899 9.083 1.00 51.59 109 GLU A N 1
ATOM 870 C CA . GLU A 1 109 ? -16.379 1.507 9.252 1.00 51.59 109 GLU A CA 1
ATOM 871 C C . GLU A 1 109 ? -17.283 1.061 8.098 1.00 51.59 109 GLU A C 1
ATOM 873 O O . GLU A 1 109 ? -18.421 1.504 7.976 1.00 51.59 109 GLU A O 1
ATOM 878 N N . GLN A 1 110 ? -16.813 0.141 7.257 1.00 48.47 110 GLN A N 1
ATOM 879 C CA . GLN A 1 110 ? -17.750 -0.662 6.479 1.00 48.47 110 GLN A CA 1
ATOM 880 C C . GLN A 1 110 ? -18.282 -1.770 7.392 1.00 48.47 110 GLN A C 1
ATOM 882 O O . GLN A 1 110 ? -17.501 -2.599 7.877 1.00 48.47 110 GLN A O 1
ATOM 887 N N . GLU A 1 111 ? -19.600 -1.780 7.633 1.00 42.84 111 GLU A N 1
ATOM 888 C CA . GLU A 1 111 ? -20.302 -2.968 8.123 1.00 42.84 111 GLU A CA 1
ATOM 889 C C . GLU A 1 111 ? -19.904 -4.148 7.227 1.00 42.84 111 GLU A C 1
ATOM 891 O O . GLU A 1 111 ? -19.911 -4.037 5.997 1.00 42.84 111 GLU A O 1
ATOM 896 N N . GLN A 1 112 ? -19.553 -5.285 7.830 1.00 43.97 112 GLN A N 1
ATOM 897 C CA . GLN A 1 112 ? -19.284 -6.553 7.145 1.00 43.97 112 GLN A CA 1
ATOM 898 C C . GLN A 1 112 ? -20.559 -7.119 6.483 1.00 43.97 112 GLN A C 1
ATOM 900 O O . GLN A 1 112 ? -21.013 -8.214 6.794 1.00 43.97 112 GLN A O 1
ATOM 905 N N . LYS A 1 113 ? -21.164 -6.381 5.552 1.00 40.31 113 LYS A N 1
ATOM 906 C CA . LYS A 1 113 ? -22.289 -6.826 4.723 1.00 40.31 113 LYS A CA 1
ATOM 907 C C . LYS A 1 113 ? -21.919 -7.016 3.265 1.00 40.31 113 LYS A C 1
ATOM 909 O O . LYS A 1 113 ? -22.799 -7.209 2.432 1.00 40.31 113 LYS A O 1
ATOM 914 N N . GLN A 1 114 ? -20.633 -7.050 2.935 1.00 41.72 114 GLN A N 1
ATOM 915 C CA . GLN A 1 114 ? -20.236 -7.593 1.649 1.00 41.72 114 GLN A CA 1
ATOM 916 C C . GLN A 1 114 ? -19.942 -9.072 1.845 1.00 41.72 114 GLN A C 1
ATOM 918 O O . GLN A 1 114 ? -18.837 -9.457 2.230 1.00 41.72 114 GLN A O 1
ATOM 923 N N . LYS A 1 115 ? -20.980 -9.893 1.601 1.00 40.78 115 LYS A N 1
ATOM 924 C CA . LYS A 1 115 ? -20.804 -11.299 1.231 1.00 40.78 115 LYS A CA 1
ATOM 925 C C . LYS A 1 115 ? -19.577 -11.352 0.335 1.00 40.78 115 LYS A C 1
ATOM 927 O O . LYS A 1 115 ? -19.480 -10.585 -0.623 1.00 40.78 115 LYS A O 1
ATOM 932 N N . GLN A 1 116 ? -18.652 -12.231 0.682 1.00 40.22 116 GLN A N 1
ATOM 933 C CA . GLN A 1 116 ? -17.634 -12.716 -0.223 1.00 40.22 116 GLN A CA 1
ATOM 934 C C . GLN A 1 116 ? -18.379 -13.352 -1.402 1.00 40.22 116 GLN A C 1
ATOM 936 O O . GLN A 1 116 ? -18.631 -14.548 -1.429 1.00 40.22 116 GLN A O 1
ATOM 941 N N . THR A 1 117 ? -18.853 -12.533 -2.339 1.00 38.06 117 THR A N 1
ATOM 942 C CA . THR A 1 117 ? -19.052 -12.990 -3.695 1.00 38.06 117 THR A CA 1
ATOM 943 C C . THR A 1 117 ? -17.657 -13.378 -4.125 1.00 38.06 117 THR A C 1
ATOM 945 O O . THR A 1 117 ? -16.763 -12.528 -4.199 1.00 38.06 117 THR A O 1
ATOM 948 N N . ASP A 1 118 ? -17.462 -14.679 -4.315 1.00 40.34 118 ASP A N 1
ATOM 949 C CA . ASP A 1 118 ? -16.429 -15.209 -5.184 1.00 40.34 118 ASP A CA 1
ATOM 950 C C . ASP A 1 118 ? -16.620 -14.514 -6.532 1.00 40.34 118 ASP A C 1
ATOM 952 O O . ASP A 1 118 ? -17.359 -14.961 -7.407 1.00 40.34 118 ASP A O 1
ATOM 956 N N . MET A 1 119 ? -16.051 -13.315 -6.645 1.00 41.94 119 MET A N 1
ATOM 957 C CA . MET A 1 119 ? -15.975 -12.578 -7.883 1.00 41.94 119 MET A CA 1
ATOM 958 C C . MET A 1 119 ? -15.033 -13.404 -8.733 1.00 41.94 119 MET A C 1
ATOM 960 O O . MET A 1 119 ? -13.813 -13.270 -8.644 1.00 41.94 119 MET A O 1
ATOM 964 N N . LEU A 1 120 ? -15.623 -14.316 -9.509 1.00 36.09 120 LEU A N 1
ATOM 965 C CA . LEU A 1 120 ? -15.001 -14.855 -10.697 1.00 36.09 120 LEU A CA 1
ATOM 966 C C . LEU A 1 120 ? -14.343 -13.673 -11.401 1.00 36.09 120 LEU A C 1
ATOM 968 O O . LEU A 1 120 ? -15.019 -12.731 -11.817 1.00 36.09 120 LEU A O 1
ATOM 972 N N . PHE A 1 121 ? -13.014 -13.710 -11.458 1.00 39.44 121 PHE A N 1
ATOM 973 C CA . PHE A 1 121 ? -12.187 -12.746 -12.162 1.00 39.44 121 PHE A CA 1
ATOM 974 C C . PHE A 1 121 ? -12.430 -12.910 -13.668 1.00 39.44 121 PHE A C 1
ATOM 976 O O . PHE A 1 121 ? -11.562 -13.365 -14.407 1.00 39.44 121 PHE A O 1
ATOM 983 N N . ALA A 1 122 ? -13.618 -12.542 -14.148 1.00 39.28 122 ALA A N 1
ATOM 984 C CA . ALA A 1 122 ? -13.715 -12.047 -15.503 1.00 39.28 122 ALA A CA 1
ATOM 985 C C . ALA A 1 122 ? -12.787 -10.828 -15.551 1.00 39.28 122 ALA A C 1
ATOM 987 O O . ALA A 1 122 ? -12.835 -9.974 -14.662 1.00 39.28 122 ALA A O 1
ATOM 988 N N . HIS A 1 123 ? -11.876 -10.810 -16.522 1.00 49.06 123 HIS A N 1
ATOM 989 C CA . HIS A 1 123 ? -10.904 -9.743 -16.748 1.00 49.06 123 HIS A CA 1
ATOM 990 C C . HIS A 1 123 ? -11.600 -8.452 -17.201 1.00 49.06 123 HIS A C 1
ATOM 992 O O . HIS A 1 123 ? -11.328 -7.938 -18.283 1.00 49.06 123 HIS A O 1
ATOM 998 N N . ASP A 1 124 ? -12.521 -7.942 -16.391 1.00 46.75 124 ASP A N 1
ATOM 999 C CA . ASP A 1 124 ? -13.087 -6.630 -16.586 1.00 46.75 124 ASP A CA 1
ATOM 1000 C C . ASP A 1 124 ? -12.009 -5.614 -16.212 1.00 46.75 124 ASP A C 1
ATOM 1002 O O . ASP A 1 124 ? -11.385 -5.661 -15.143 1.00 46.75 124 ASP A O 1
ATOM 1006 N N . ALA A 1 125 ? -11.705 -4.744 -17.161 1.00 49.47 125 ALA A N 1
ATOM 1007 C CA . ALA A 1 125 ? -10.502 -3.927 -17.188 1.00 49.47 125 ALA A CA 1
ATOM 1008 C C . ALA A 1 125 ? -10.505 -2.762 -16.180 1.00 49.47 125 ALA A C 1
ATOM 1010 O O . ALA A 1 125 ? -9.693 -1.839 -16.265 1.00 49.47 125 ALA A O 1
ATOM 1011 N N . THR A 1 126 ? -11.434 -2.808 -15.234 1.00 52.47 126 THR A N 1
ATOM 1012 C CA . THR A 1 126 ? -11.776 -1.756 -14.283 1.00 52.47 126 THR A CA 1
ATOM 1013 C C . THR A 1 126 ? -11.778 -2.250 -12.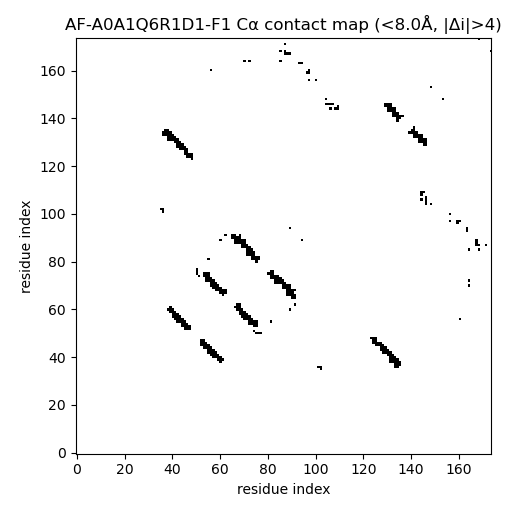836 1.00 52.47 126 THR A C 1
ATOM 1015 O O . THR A 1 126 ? -11.921 -1.434 -11.924 1.00 52.47 126 THR A O 1
ATOM 1018 N N . THR A 1 127 ? -11.552 -3.547 -12.583 1.00 59.12 127 THR A N 1
ATOM 1019 C CA . THR A 1 127 ? -11.518 -4.087 -11.217 1.00 59.12 127 THR A CA 1
ATOM 1020 C C . THR A 1 127 ? -10.265 -3.608 -10.484 1.00 59.12 127 THR A C 1
ATOM 1022 O O . THR A 1 127 ? -9.136 -3.976 -10.818 1.00 59.12 127 THR A O 1
ATOM 1025 N N . LYS A 1 128 ? -10.468 -2.775 -9.462 1.00 68.50 128 LYS A N 1
ATOM 1026 C CA . LYS A 1 128 ? -9.421 -2.278 -8.564 1.00 68.50 128 LYS A CA 1
ATOM 1027 C C . LYS A 1 128 ? -9.609 -2.906 -7.188 1.00 68.50 128 LYS A C 1
ATOM 1029 O O . LYS A 1 128 ? -10.711 -2.896 -6.644 1.00 68.50 128 LYS A O 1
ATOM 1034 N N . GLY A 1 129 ? -8.540 -3.466 -6.632 1.00 72.38 129 GLY A N 1
ATOM 1035 C CA . GLY A 1 129 ? -8.527 -3.994 -5.274 1.00 72.38 129 GLY A CA 1
ATOM 1036 C C . GLY A 1 129 ? -7.780 -3.036 -4.365 1.00 72.38 129 GLY A C 1
ATOM 1037 O O . GLY A 1 129 ? -6.601 -2.778 -4.578 1.00 72.38 129 GLY A O 1
ATOM 1038 N N . PHE A 1 130 ? -8.448 -2.519 -3.342 1.00 81.50 130 PHE A N 1
ATOM 1039 C CA . PHE A 1 130 ? -7.824 -1.625 -2.378 1.00 81.50 130 PHE A CA 1
ATOM 1040 C C . PHE A 1 130 ? -8.218 -2.018 -0.961 1.00 81.50 130 PHE A C 1
ATOM 1042 O O . PHE A 1 130 ? -9.405 -2.183 -0.666 1.00 81.50 130 PHE A O 1
ATOM 1049 N N . TYR A 1 131 ? -7.227 -2.214 -0.094 1.00 82.50 131 TYR A N 1
ATOM 1050 C CA . TYR A 1 131 ? -7.482 -2.400 1.326 1.00 82.50 131 TYR A CA 1
ATOM 1051 C C . TYR A 1 131 ? -6.305 -1.951 2.180 1.00 82.50 131 TYR A C 1
ATOM 1053 O O . TYR A 1 131 ? -5.149 -1.990 1.760 1.00 82.50 131 TYR A O 1
ATOM 1061 N N . ILE A 1 132 ? -6.628 -1.593 3.416 1.00 83.56 132 ILE A N 1
ATOM 1062 C CA . ILE A 1 132 ? -5.667 -1.266 4.461 1.00 83.56 132 ILE A CA 1
ATOM 1063 C C . ILE A 1 132 ? -5.975 -2.171 5.649 1.00 83.56 132 ILE A C 1
ATOM 1065 O O . ILE A 1 132 ? -7.140 -2.421 5.957 1.00 83.56 132 ILE A O 1
ATOM 1069 N N . THR A 1 133 ? -4.951 -2.699 6.304 1.00 82.75 133 THR A N 1
ATOM 1070 C CA . THR A 1 133 ? -5.123 -3.390 7.584 1.00 82.75 133 THR A CA 1
ATOM 1071 C C . THR A 1 133 ? -4.782 -2.415 8.701 1.00 82.75 133 THR A C 1
ATOM 1073 O O . THR A 1 133 ? -3.607 -2.115 8.921 1.00 82.75 133 THR A O 1
ATOM 1076 N N . LEU A 1 134 ? -5.820 -1.927 9.380 1.00 78.56 134 LEU A N 1
ATOM 1077 C CA . LEU A 1 134 ? -5.724 -1.065 10.554 1.00 78.56 134 LEU A CA 1
ATOM 1078 C C . LEU A 1 134 ? -5.580 -1.910 11.813 1.00 78.56 134 LEU A C 1
ATOM 1080 O O . LEU A 1 134 ? -6.086 -3.032 11.891 1.00 78.56 134 LEU A O 1
ATOM 1084 N N . GLY A 1 135 ? -4.934 -1.345 12.816 1.00 67.12 135 GLY A N 1
ATOM 1085 C CA . GLY A 1 135 ? -4.845 -1.935 14.138 1.00 67.12 135 GLY A CA 1
ATOM 1086 C C . GLY A 1 135 ? -3.443 -1.827 14.698 1.00 67.12 135 GLY A C 1
ATOM 1087 O O . GLY A 1 135 ? -2.450 -1.994 13.988 1.00 67.12 135 GLY A O 1
ATOM 1088 N N . SER A 1 136 ? -3.397 -1.595 16.004 1.00 56.34 136 SER A N 1
ATOM 1089 C CA . SER A 1 136 ? -2.161 -1.630 16.766 1.00 56.34 136 SER A CA 1
ATOM 1090 C C . SER A 1 136 ? -1.728 -3.058 17.009 1.00 56.34 136 SER A C 1
ATOM 1092 O O . SER A 1 136 ? -2.543 -3.870 17.422 1.00 56.34 136 SER A O 1
ATOM 1094 N N . TYR A 1 137 ? -0.444 -3.384 16.873 1.00 53.28 137 TYR A N 1
ATOM 1095 C CA . TYR A 1 137 ? 0.031 -4.730 17.217 1.00 53.28 137 TYR A CA 1
ATOM 1096 C C . TYR A 1 137 ? -0.040 -5.034 18.728 1.00 53.28 137 TYR A C 1
ATOM 1098 O O . TYR A 1 137 ? 0.089 -6.197 19.113 1.00 53.28 137 TYR A O 1
ATOM 1106 N N . LYS A 1 138 ? -0.304 -4.026 19.581 1.00 49.94 138 LYS A N 1
ATOM 1107 C CA . LYS A 1 138 ? -0.657 -4.216 21.002 1.00 49.94 138 LYS A CA 1
ATOM 1108 C C . LYS A 1 138 ? -2.037 -4.857 21.170 1.00 49.94 138 LYS A C 1
ATOM 1110 O O . LYS A 1 138 ? -2.273 -5.573 22.140 1.00 49.94 138 LYS A O 1
ATOM 1115 N N . ASN A 1 139 ? -2.929 -4.632 20.208 1.00 52.81 139 ASN A N 1
ATOM 1116 C CA . ASN A 1 139 ? -4.236 -5.256 20.137 1.00 52.81 139 ASN A CA 1
ATOM 1117 C C . ASN A 1 139 ? -4.209 -6.322 19.032 1.00 52.81 139 ASN A C 1
ATOM 1119 O O . ASN A 1 139 ? -4.093 -6.023 17.848 1.00 52.81 139 ASN A O 1
ATOM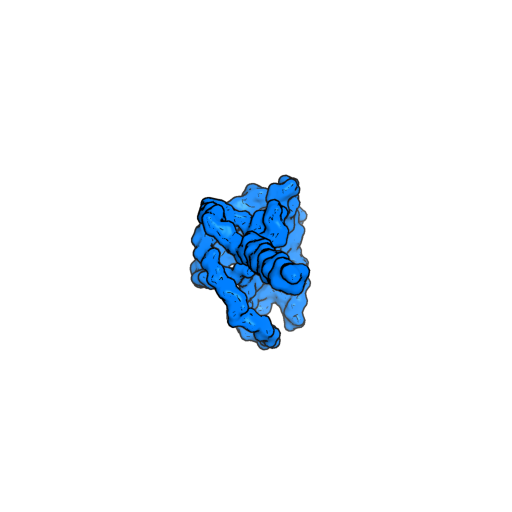 1123 N N . LYS A 1 140 ? -4.331 -7.605 19.387 1.00 54.78 140 LYS A N 1
ATOM 1124 C CA . LYS A 1 140 ? -4.333 -8.689 18.382 1.00 54.78 140 LYS A CA 1
ATOM 1125 C C . LYS A 1 140 ? -5.476 -8.555 17.361 1.00 54.78 140 LYS A C 1
ATOM 1127 O O . LYS A 1 140 ? -5.435 -9.205 16.317 1.00 54.78 140 LYS A O 1
ATOM 1132 N N . ASN A 1 141 ? -6.453 -7.690 17.632 1.00 61.44 141 ASN A N 1
ATOM 1133 C CA . ASN A 1 141 ? -7.529 -7.347 16.719 1.00 61.44 141 ASN A CA 1
ATOM 1134 C C . ASN A 1 141 ? -7.030 -6.395 15.623 1.00 61.44 141 ASN A C 1
ATOM 1136 O O . ASN A 1 141 ? -7.158 -5.176 15.715 1.00 61.44 141 ASN A O 1
ATOM 1140 N N . ARG A 1 142 ? -6.484 -6.971 14.548 1.00 70.94 142 ARG A N 1
ATOM 1141 C CA . ARG A 1 142 ? -6.289 -6.256 13.283 1.00 70.94 142 ARG A CA 1
ATOM 1142 C C . ARG A 1 142 ? -7.580 -6.268 12.479 1.00 70.94 142 ARG A C 1
ATOM 1144 O O . ARG A 1 142 ? -8.229 -7.306 12.349 1.00 70.94 142 ARG A O 1
ATOM 1151 N N . ARG A 1 143 ? -7.914 -5.136 11.870 1.00 75.38 143 ARG A N 1
ATOM 1152 C CA . ARG A 1 143 ? -9.091 -4.979 11.021 1.00 75.38 143 ARG A CA 1
ATOM 1153 C C . ARG A 1 143 ? -8.687 -4.612 9.605 1.00 75.38 143 ARG A C 1
ATOM 1155 O O . ARG A 1 143 ? -8.041 -3.601 9.361 1.00 75.38 143 ARG A O 1
ATOM 1162 N N . LYS A 1 144 ? -9.162 -5.394 8.642 1.00 80.25 144 LYS A N 1
ATOM 1163 C CA . LYS A 1 144 ? -9.090 -5.038 7.226 1.00 80.25 144 LYS A CA 1
ATOM 1164 C C . LYS A 1 144 ? -10.214 -4.060 6.879 1.00 80.25 144 LYS A C 1
ATOM 1166 O O . LYS A 1 144 ? -11.385 -4.397 7.037 1.00 80.25 144 LYS A O 1
ATOM 1171 N N . VAL A 1 145 ? -9.862 -2.889 6.360 1.00 80.31 145 VAL A N 1
ATOM 1172 C CA . VAL A 1 145 ? -10.792 -1.888 5.820 1.00 80.31 145 VAL A CA 1
ATOM 1173 C C . VAL A 1 145 ? -10.598 -1.746 4.313 1.00 80.31 145 VAL A C 1
ATOM 1175 O O . VAL A 1 145 ? -9.496 -1.938 3.796 1.00 80.31 145 VAL A O 1
ATOM 1178 N N . ARG A 1 146 ? -11.672 -1.421 3.590 1.00 82.44 146 ARG A N 1
ATOM 1179 C CA . ARG A 1 146 ? -11.645 -1.126 2.149 1.00 82.44 146 ARG A CA 1
ATOM 1180 C C . ARG A 1 146 ? -12.170 0.293 1.923 1.00 82.44 146 ARG A C 1
ATOM 1182 O O . ARG A 1 146 ? -13.364 0.460 1.676 1.00 82.44 146 ARG A O 1
ATOM 1189 N N . PRO A 1 147 ? -11.315 1.318 2.062 1.00 77.00 147 PRO A N 1
ATOM 1190 C CA . PRO A 1 147 ? -11.748 2.697 1.890 1.00 77.00 147 PRO A CA 1
ATOM 1191 C C . PRO A 1 147 ? -12.251 2.916 0.464 1.00 77.00 147 PRO A C 1
ATOM 1193 O O . PRO A 1 147 ? -11.628 2.463 -0.499 1.00 77.00 147 PRO A O 1
ATOM 1196 N N . GLN A 1 148 ? -13.363 3.632 0.321 1.00 79.19 148 GLN A N 1
ATOM 1197 C CA . GLN A 1 148 ? -13.836 4.085 -0.984 1.00 79.19 148 GLN A CA 1
ATOM 1198 C C . GLN A 1 148 ? -13.045 5.335 -1.373 1.00 79.19 148 GLN A C 1
ATOM 1200 O O . GLN A 1 148 ? -13.424 6.455 -1.045 1.00 79.19 148 GLN A O 1
ATOM 1205 N N . LEU A 1 149 ? -11.898 5.130 -2.020 1.00 80.50 149 LEU A N 1
ATOM 1206 C CA . LEU A 1 149 ? -11.064 6.226 -2.503 1.00 80.50 149 LEU A CA 1
ATOM 1207 C C . LEU A 1 149 ? -11.675 6.856 -3.756 1.00 80.50 149 LEU A C 1
ATOM 1209 O O . LEU A 1 149 ? -11.990 6.147 -4.714 1.00 80.50 149 LEU A O 1
ATOM 1213 N N . SER A 1 150 ? -11.749 8.185 -3.794 1.00 84.38 150 SER A N 1
ATOM 1214 C CA . SER A 1 150 ? -11.992 8.932 -5.035 1.00 84.38 150 SER A CA 1
ATOM 1215 C C . SER A 1 150 ? -10.904 8.648 -6.080 1.00 84.38 150 SER A C 1
ATOM 1217 O O . SER A 1 150 ? -9.787 8.257 -5.736 1.00 84.38 150 SER A O 1
ATOM 1219 N N . SER A 1 151 ? -11.183 8.894 -7.364 1.00 82.62 151 SER A N 1
ATOM 1220 C CA . SER A 1 151 ? -10.186 8.726 -8.436 1.00 82.62 151 SER A CA 1
ATOM 1221 C C . SER A 1 151 ? -8.898 9.510 -8.162 1.00 82.62 151 SER A C 1
ATOM 1223 O O . SER A 1 151 ? -7.809 8.966 -8.305 1.00 82.62 151 SER A O 1
ATOM 1225 N N . MET A 1 152 ? -9.024 10.743 -7.662 1.00 87.69 152 MET A N 1
ATOM 1226 C CA . MET A 1 152 ? -7.886 11.586 -7.292 1.00 87.69 152 MET A CA 1
ATOM 1227 C C . MET A 1 152 ? -7.049 10.974 -6.158 1.00 87.69 152 MET A C 1
ATOM 1229 O O . MET A 1 152 ? -5.824 10.963 -6.233 1.00 87.69 152 MET A O 1
ATOM 1233 N N . GLN A 1 153 ? -7.690 10.409 -5.129 1.00 88.62 153 GLN A N 1
ATOM 1234 C CA . GLN A 1 153 ? -6.983 9.710 -4.048 1.00 88.62 153 GLN A CA 1
ATOM 1235 C C . GLN A 1 153 ? -6.309 8.422 -4.536 1.00 88.62 153 GLN A C 1
ATOM 1237 O O . GLN A 1 153 ? -5.219 8.096 -4.077 1.00 88.62 153 GLN A O 1
ATOM 1242 N N . GLN A 1 154 ? -6.922 7.697 -5.475 1.00 85.75 154 GLN A N 1
ATOM 1243 C CA . GLN A 1 154 ? -6.316 6.503 -6.071 1.00 85.75 154 GLN A CA 1
ATOM 1244 C C . GLN A 1 154 ? -5.076 6.847 -6.901 1.00 85.75 154 GLN A C 1
ATOM 1246 O O . GLN A 1 154 ? -4.073 6.141 -6.819 1.00 85.75 154 GLN A O 1
ATOM 1251 N N . ASP A 1 155 ? -5.126 7.920 -7.691 1.00 88.19 155 ASP A N 1
ATOM 1252 C CA . ASP A 1 155 ? -3.974 8.355 -8.478 1.00 88.19 155 ASP A CA 1
ATOM 1253 C C . ASP A 1 155 ? -2.859 8.907 -7.573 1.00 88.19 155 ASP A C 1
ATOM 1255 O O . ASP A 1 155 ? -1.699 8.556 -7.787 1.00 88.19 155 ASP A O 1
ATOM 1259 N N . LYS A 1 156 ? -3.197 9.639 -6.495 1.00 92.62 156 LYS A N 1
ATOM 1260 C CA . LYS A 1 156 ? -2.240 10.047 -5.443 1.00 92.62 156 LYS A CA 1
ATOM 1261 C C . LYS A 1 156 ? -1.576 8.828 -4.790 1.00 92.62 156 LYS A C 1
ATOM 1263 O O . LYS A 1 156 ? -0.355 8.781 -4.693 1.00 92.62 156 LYS A O 1
ATOM 1268 N N . ALA A 1 157 ? -2.350 7.809 -4.411 1.00 91.44 157 ALA A N 1
ATOM 1269 C CA . ALA A 1 157 ? -1.811 6.571 -3.845 1.00 91.44 157 ALA A CA 1
ATOM 1270 C C . ALA A 1 157 ? -0.851 5.856 -4.810 1.00 91.44 157 ALA A C 1
ATOM 1272 O O . ALA A 1 157 ? 0.235 5.434 -4.414 1.00 91.44 157 ALA A O 1
ATOM 1273 N N . LEU A 1 158 ? -1.225 5.738 -6.088 1.00 90.00 158 LEU A N 1
ATOM 1274 C CA . LEU A 1 158 ? -0.377 5.117 -7.105 1.00 90.00 158 LEU A CA 1
ATOM 1275 C C . LEU A 1 158 ? 0.931 5.889 -7.309 1.00 90.00 158 LEU A C 1
ATOM 1277 O O . LEU A 1 158 ? 1.986 5.283 -7.479 1.00 90.00 158 LEU A O 1
ATOM 1281 N N . ASP A 1 159 ? 0.859 7.213 -7.321 1.00 93.06 159 ASP A N 1
ATOM 1282 C CA . ASP A 1 159 ? 2.006 8.100 -7.475 1.00 93.06 159 ASP A CA 1
ATOM 1283 C C . ASP A 1 159 ? 2.991 7.977 -6.296 1.00 93.06 159 ASP A C 1
ATOM 1285 O O . ASP A 1 159 ? 4.188 7.771 -6.515 1.00 93.06 159 ASP A O 1
ATOM 1289 N N . ILE A 1 160 ? 2.484 7.936 -5.056 1.00 94.94 160 ILE A N 1
ATOM 1290 C CA . ILE A 1 160 ? 3.278 7.633 -3.850 1.00 94.94 160 ILE A CA 1
ATOM 1291 C C . ILE A 1 160 ? 3.969 6.268 -3.985 1.00 94.94 160 ILE A C 1
ATOM 1293 O O . ILE A 1 160 ? 5.177 6.148 -3.779 1.00 94.94 160 ILE A O 1
ATOM 1297 N N . LEU A 1 161 ? 3.235 5.226 -4.390 1.00 93.19 161 LEU A N 1
ATOM 1298 C CA . LEU A 1 161 ? 3.789 3.877 -4.549 1.00 93.19 161 LEU A CA 1
ATOM 1299 C C . LEU A 1 161 ? 4.846 3.791 -5.661 1.00 93.19 161 LEU A C 1
ATOM 1301 O O . LEU A 1 161 ? 5.821 3.052 -5.523 1.00 93.19 161 LEU A O 1
ATOM 1305 N N . LYS A 1 162 ? 4.693 4.555 -6.750 1.00 91.31 162 LYS A N 1
ATOM 1306 C CA . LYS A 1 162 ? 5.700 4.661 -7.819 1.00 91.31 162 LYS A CA 1
ATOM 1307 C C . LYS A 1 162 ? 6.962 5.378 -7.345 1.00 91.31 162 LYS A C 1
ATOM 1309 O O . LYS A 1 162 ? 8.061 4.914 -7.647 1.00 91.31 162 LYS A O 1
ATOM 1314 N N . ARG A 1 163 ? 6.828 6.472 -6.586 1.00 93.75 163 ARG A N 1
ATOM 1315 C CA . ARG A 1 163 ? 7.974 7.142 -5.950 1.00 93.75 163 ARG A CA 1
ATOM 1316 C C . ARG A 1 163 ? 8.698 6.208 -4.991 1.00 93.75 163 ARG A C 1
ATOM 1318 O O . ARG A 1 163 ? 9.923 6.108 -5.055 1.00 93.75 163 ARG A O 1
ATOM 1325 N N . LEU A 1 164 ? 7.949 5.480 -4.163 1.00 92.44 164 LEU A N 1
ATOM 1326 C CA . LEU A 1 164 ? 8.507 4.482 -3.257 1.00 92.44 164 LEU A CA 1
ATOM 1327 C C . LEU A 1 164 ? 9.248 3.391 -4.039 1.00 92.44 164 LEU A C 1
ATOM 1329 O O . LEU A 1 164 ? 10.405 3.120 -3.729 1.00 92.44 164 LEU A O 1
ATOM 1333 N N . TYR A 1 165 ? 8.644 2.852 -5.106 1.00 90.69 165 TYR A N 1
ATOM 1334 C CA . TYR A 1 165 ? 9.284 1.893 -6.013 1.00 90.69 165 TYR A CA 1
ATOM 1335 C C . TYR A 1 165 ? 10.615 2.418 -6.565 1.00 90.69 165 TYR A C 1
ATOM 1337 O O . TYR A 1 165 ? 11.619 1.709 -6.515 1.00 90.69 165 TYR A O 1
ATOM 1345 N N . ALA A 1 166 ? 10.647 3.652 -7.073 1.00 90.44 166 ALA A N 1
ATOM 1346 C CA . ALA A 1 166 ? 11.859 4.251 -7.629 1.00 90.44 166 ALA A CA 1
ATOM 1347 C C . ALA A 1 166 ? 12.950 4.428 -6.559 1.00 90.44 166 ALA A C 1
ATOM 1349 O O . ALA A 1 166 ? 14.112 4.089 -6.791 1.00 90.44 166 ALA A O 1
ATOM 1350 N N . LYS A 1 167 ? 12.571 4.898 -5.361 1.00 89.94 167 LYS A N 1
ATOM 1351 C CA . LYS A 1 167 ? 13.483 5.082 -4.223 1.00 89.94 167 LYS A CA 1
ATOM 1352 C C . LYS A 1 167 ? 14.104 3.759 -3.779 1.00 89.94 167 LYS A C 1
ATOM 1354 O O . LYS A 1 167 ? 15.315 3.691 -3.570 1.00 89.94 167 LYS A O 1
ATOM 1359 N N . VAL A 1 168 ? 13.294 2.707 -3.633 1.00 86.69 168 VAL A N 1
ATOM 1360 C CA . VAL A 1 168 ? 13.802 1.391 -3.221 1.00 86.69 168 VAL A CA 1
ATOM 1361 C C . VAL A 1 168 ? 14.600 0.713 -4.331 1.00 86.69 168 VAL A C 1
ATOM 1363 O O . VAL A 1 168 ? 15.653 0.163 -4.043 1.00 86.69 168 VAL A O 1
ATOM 1366 N N . SER A 1 169 ? 14.181 0.820 -5.596 1.00 85.69 169 SER A N 1
ATOM 1367 C CA . SER A 1 169 ? 14.905 0.214 -6.727 1.00 85.69 169 SER A CA 1
ATOM 1368 C C . SER A 1 169 ? 16.301 0.814 -6.885 1.00 85.69 169 SER A C 1
ATOM 1370 O O . SER A 1 169 ? 17.274 0.072 -6.982 1.00 85.69 169 SER A O 1
ATOM 1372 N N . LYS A 1 170 ? 16.427 2.144 -6.749 1.00 85.94 170 LYS A N 1
ATOM 1373 C CA . LYS A 1 170 ? 17.727 2.832 -6.751 1.00 85.94 170 LYS A CA 1
ATOM 1374 C C . LYS A 1 170 ? 18.663 2.333 -5.644 1.00 85.94 170 LYS A C 1
ATOM 1376 O O . LYS A 1 170 ? 19.857 2.191 -5.880 1.00 85.94 170 LYS A O 1
ATOM 1381 N N . ARG A 1 171 ? 18.135 2.076 -4.441 1.00 84.12 171 ARG A N 1
ATOM 1382 C CA . ARG A 1 171 ? 18.907 1.549 -3.299 1.00 84.12 171 ARG A CA 1
ATOM 1383 C C . ARG A 1 171 ? 19.335 0.093 -3.507 1.00 84.12 171 ARG A C 1
ATOM 1385 O O . ARG A 1 171 ? 20.428 -0.268 -3.094 1.00 84.12 171 ARG A O 1
ATOM 1392 N N . GLU A 1 172 ? 18.504 -0.705 -4.169 1.00 80.19 172 GLU A N 1
ATOM 1393 C CA . GLU A 1 172 ? 18.787 -2.106 -4.514 1.00 80.19 172 GLU A CA 1
ATOM 1394 C C . GLU A 1 172 ? 19.652 -2.259 -5.784 1.00 80.19 172 GLU A C 1
ATOM 1396 O O . GLU A 1 172 ? 20.010 -3.379 -6.143 1.00 80.19 172 GLU A O 1
ATOM 1401 N N . GLY A 1 173 ? 19.978 -1.162 -6.481 1.00 77.00 173 GLY A N 1
ATOM 1402 C CA . GLY A 1 173 ? 20.772 -1.184 -7.716 1.00 77.00 173 GLY A CA 1
ATOM 1403 C C . GLY A 1 173 ? 20.038 -1.766 -8.931 1.00 77.00 173 GLY A C 1
ATOM 1404 O O . GLY A 1 173 ? 20.686 -2.344 -9.803 1.00 77.00 173 GLY A O 1
ATOM 1405 N N . LYS A 1 174 ? 18.705 -1.652 -8.967 1.00 62.97 174 LYS A N 1
ATOM 1406 C CA . LYS A 1 174 ? 17.822 -2.168 -10.027 1.00 62.97 174 LYS A CA 1
ATOM 1407 C C . LYS A 1 174 ? 17.273 -1.064 -10.921 1.00 62.97 174 LYS A C 1
ATOM 1409 O O . LYS A 1 174 ? 17.009 0.043 -10.395 1.00 62.97 174 LYS A O 1
#

Foldseek 3Di:
DVPVVVVVVVVVVVVVVVVVVCVVVPPPPDPPPPLAWAFAKWWKWAFAPPLQPTKIWIWGDDPVDFFAIKIWIFRQDPVRDTDTPDIFTDGCVLCVLVRVLVSPAPQDDDDPPPDPPPPPPPSPRGDMDTWIFTDDPVDVDIDITGGPDDPVSSVVNVVSSVVSVVVRCVVVVD

Sequence (174 aa):
MHSKLWKITKMLLAVLVLLTVNIGCAPVQGEDKMTHVEWSTFYMSRNHQFRTLCYRFEVNYDPFKEGQGTFSCFFVDKNGKNCLLSSAKVTSEDLAELDAFIQELPLAEQEQKQKQTDMLFAHDATTKGFYITLGSYKNKNRRKVRPQLSSM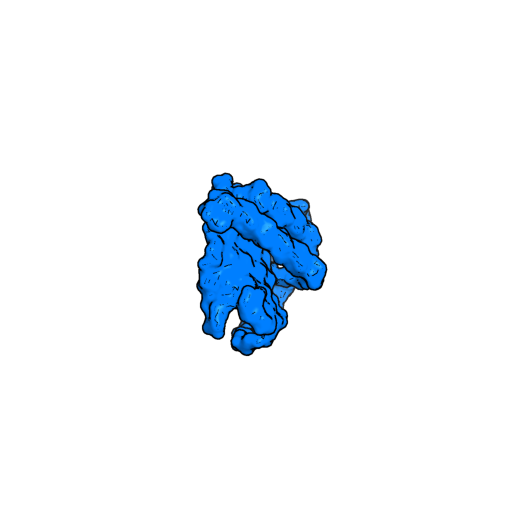QQDKALDILKRLYAKVSKREGK

Radius of gyration: 22.8 Å; Cα contacts (8 Å, |Δi|>4): 217; chains: 1; bounding box: 57×38×73 Å

Secondary structure (DSSP, 8-state):
-HHHHHHHHHHHHHHHHHHHHHHHHS--TT----SS--EEEEEEEE--SSGGG-EEEEEEEETTSTTEEEEEEEEE-TTS-EEEEEEEEE-HHHHHHHHHHHHTS------S------------TT-EEEEEEE--TTSS--EEE-----HHHHHHHHHHHHHHHHHHHHHHT-

Mean predicted aligned error: 13.88 Å